Protein AF-A0A645FJ93-F1 (afdb_monomer_lite)

Sequence (124 aa):
MRRVLSREEIEKIILTMPEEELLSIEDESAREIKYQEIINSGDRRAVVKLIKTIYLCQKNRKEQKKKPYAIDERFLKEAEKLLYDEFALVLNVKPNQVLPLIIKQIEYSKRRKANVCSRRLYNT

pLDDT: mean 79.84, std 14.34, range [31.61, 91.94]

Secondary structure (DSSP, 8-state):
-PPPPPHHHHHHHHHHGGGSPP-----HHHHHHHHHHHHHHT-HHHHHHHHHHHHHHHHHHHHTTPPPPHHHHHHHHHHHHHHHHHHHHHHTS-HHHHHHHHHHHHHHHHHHHHHHHTTSSS--

Structure (mmCIF, N/CA/C/O backbone):
data_AF-A0A645FJ93-F1
#
_entry.id   AF-A0A645FJ93-F1
#
loop_
_atom_site.group_PDB
_atom_site.id
_atom_site.type_symbol
_atom_site.label_atom_id
_atom_site.label_alt_id
_atom_site.label_comp_id
_atom_site.label_asym_id
_atom_site.label_entity_id
_atom_site.label_seq_id
_atom_site.pdbx_PDB_ins_code
_atom_site.Cartn_x
_atom_site.Cartn_y
_atom_site.Cartn_z
_atom_site.occupancy
_atom_site.B_iso_or_equiv
_atom_site.auth_seq_id
_atom_site.auth_comp_id
_atom_site.auth_asym_id
_atom_site.auth_atom_id
_atom_site.pdbx_PDB_model_num
ATOM 1 N N . MET A 1 1 ? -17.394 14.765 -8.441 1.00 45.66 1 MET A N 1
ATOM 2 C CA . MET A 1 1 ? -17.414 14.401 -7.005 1.00 45.66 1 MET A CA 1
ATOM 3 C C . MET A 1 1 ? -17.265 12.889 -6.899 1.00 45.66 1 MET A C 1
ATOM 5 O O . MET A 1 1 ? -18.123 12.185 -7.415 1.00 45.66 1 MET A O 1
ATOM 9 N N . ARG A 1 2 ? -16.164 12.373 -6.334 1.00 59.81 2 ARG A N 1
ATOM 10 C CA . ARG A 1 2 ? -16.042 10.931 -6.049 1.00 59.81 2 ARG A CA 1
ATOM 11 C C . ARG A 1 2 ? -16.802 10.636 -4.755 1.00 59.81 2 ARG A C 1
ATOM 13 O O . ARG A 1 2 ? -16.657 11.377 -3.789 1.00 59.81 2 ARG A O 1
ATOM 20 N N . ARG A 1 3 ? -17.618 9.581 -4.746 1.00 74.56 3 ARG A N 1
ATOM 21 C CA . ARG A 1 3 ? -18.290 9.104 -3.532 1.00 74.56 3 ARG A CA 1
ATOM 22 C C . ARG A 1 3 ? -17.230 8.578 -2.558 1.00 74.56 3 ARG A C 1
ATOM 24 O O . ARG A 1 3 ? -16.297 7.892 -2.989 1.00 74.56 3 ARG A O 1
ATOM 31 N N . VAL A 1 4 ? -17.371 8.929 -1.282 1.00 76.12 4 VAL A N 1
ATOM 32 C CA . VAL A 1 4 ? -16.604 8.317 -0.190 1.00 76.12 4 VAL A CA 1
ATOM 33 C C . VAL A 1 4 ? -17.118 6.893 -0.012 1.00 76.12 4 VAL A C 1
ATOM 35 O O . VAL A 1 4 ? -18.336 6.696 0.043 1.00 76.12 4 VAL A O 1
ATOM 38 N N . LEU A 1 5 ? -16.216 5.912 0.017 1.00 82.19 5 LEU A N 1
ATOM 39 C CA . LEU A 1 5 ? -16.619 4.523 0.242 1.00 82.19 5 LEU A CA 1
ATOM 40 C C . LEU A 1 5 ? -17.225 4.349 1.636 1.00 82.19 5 LEU A C 1
ATOM 42 O O . LEU A 1 5 ? -16.783 4.967 2.606 1.00 82.19 5 LEU A O 1
ATOM 46 N N . SER A 1 6 ? -18.218 3.471 1.747 1.00 87.38 6 SER A N 1
ATOM 47 C CA . SER A 1 6 ? -18.698 3.034 3.051 1.00 87.38 6 SER A CA 1
ATOM 48 C C . SER A 1 6 ? -17.643 2.171 3.746 1.00 87.38 6 SER A C 1
ATOM 50 O O . SER A 1 6 ? -16.746 1.589 3.125 1.00 87.38 6 SER A O 1
ATOM 52 N N . ARG A 1 7 ? -17.776 2.048 5.066 1.00 87.81 7 ARG A N 1
ATOM 53 C CA . ARG A 1 7 ? -16.917 1.172 5.864 1.00 87.81 7 ARG A CA 1
ATOM 54 C C . ARG A 1 7 ? -16.931 -0.269 5.354 1.00 87.81 7 ARG A C 1
ATOM 56 O O . ARG A 1 7 ? -15.874 -0.872 5.207 1.00 87.81 7 ARG A O 1
ATOM 63 N N . GLU A 1 8 ? -18.111 -0.781 5.031 1.00 86.81 8 GLU A N 1
ATOM 64 C CA . GLU A 1 8 ? -18.308 -2.139 4.520 1.00 86.81 8 GLU A CA 1
ATOM 65 C C . GLU A 1 8 ? -17.620 -2.346 3.165 1.00 86.81 8 GLU A C 1
ATOM 67 O O . GLU A 1 8 ? -17.039 -3.401 2.918 1.00 86.81 8 GLU A O 1
ATOM 72 N N . GLU A 1 9 ? -17.641 -1.339 2.287 1.00 86.62 9 GLU A N 1
ATOM 73 C CA . GLU A 1 9 ? -16.960 -1.399 0.992 1.00 86.62 9 GLU A CA 1
ATOM 74 C C . GLU A 1 9 ? -15.439 -1.461 1.166 1.00 86.62 9 GLU A C 1
ATOM 76 O O . GLU A 1 9 ? -14.785 -2.290 0.532 1.00 86.62 9 GLU A O 1
ATOM 81 N N . ILE A 1 10 ? -14.877 -0.640 2.057 1.00 86.31 10 ILE A N 1
ATOM 82 C CA . ILE A 1 10 ? -13.440 -0.646 2.366 1.00 86.31 10 ILE A CA 1
ATOM 83 C C . ILE A 1 10 ? -13.025 -1.978 2.988 1.00 86.31 10 ILE A C 1
ATOM 85 O O . ILE A 1 10 ? -12.050 -2.592 2.548 1.00 86.31 10 ILE A O 1
ATOM 89 N N . GLU A 1 11 ? -13.779 -2.459 3.975 1.00 84.88 11 GLU A N 1
ATOM 90 C CA . GLU A 1 11 ? -13.533 -3.759 4.597 1.00 84.88 11 GLU A CA 1
ATOM 91 C C . GLU A 1 11 ? -13.603 -4.879 3.553 1.00 84.88 11 GLU A C 1
ATOM 93 O O . GLU A 1 11 ? -12.711 -5.725 3.501 1.00 84.88 11 GLU A O 1
ATOM 98 N N . LYS A 1 12 ? -14.584 -4.847 2.643 1.00 87.75 12 LYS A N 1
ATOM 99 C CA . LYS A 1 12 ? -14.695 -5.817 1.548 1.00 87.75 12 LYS A CA 1
ATOM 100 C C . LYS A 1 12 ? -13.486 -5.778 0.616 1.00 87.75 12 LYS A C 1
ATOM 102 O O . LYS A 1 12 ? -12.999 -6.842 0.250 1.00 87.75 12 LYS A O 1
ATOM 107 N N . ILE A 1 13 ? -12.972 -4.597 0.263 1.00 87.19 13 ILE A N 1
ATOM 108 C CA . ILE A 1 13 ? -11.750 -4.463 -0.550 1.00 87.19 13 ILE A CA 1
ATOM 109 C C . ILE A 1 13 ? -10.560 -5.110 0.163 1.00 87.19 13 ILE A C 1
ATOM 111 O O . ILE A 1 13 ? -9.842 -5.908 -0.439 1.00 87.19 13 ILE A O 1
ATOM 115 N N . ILE A 1 14 ? -10.373 -4.810 1.450 1.00 85.00 14 ILE A N 1
ATOM 116 C CA . ILE A 1 14 ? -9.288 -5.381 2.258 1.00 85.00 14 ILE A CA 1
ATOM 117 C C . ILE A 1 14 ? -9.429 -6.909 2.343 1.00 85.00 14 ILE A C 1
ATOM 119 O O . ILE A 1 14 ? -8.437 -7.627 2.218 1.00 85.00 14 ILE A O 1
ATOM 123 N N . LEU A 1 15 ? -10.654 -7.418 2.504 1.00 83.88 15 LEU A N 1
ATOM 124 C CA . LEU A 1 15 ? -10.947 -8.847 2.604 1.00 83.88 15 LEU A CA 1
ATOM 125 C C . LEU A 1 15 ? -10.731 -9.607 1.288 1.00 83.88 15 LEU A C 1
ATOM 127 O O . LEU A 1 15 ? -10.217 -10.722 1.341 1.00 83.88 15 LEU A O 1
ATOM 131 N N . THR A 1 16 ? -11.093 -9.035 0.132 1.00 83.88 16 THR A N 1
ATOM 132 C CA . THR A 1 16 ? -10.959 -9.702 -1.180 1.00 83.88 16 THR A CA 1
ATOM 133 C C . THR A 1 16 ? -9.566 -9.559 -1.786 1.00 83.88 16 THR A C 1
ATOM 135 O O . THR A 1 16 ? -9.124 -10.432 -2.530 1.00 83.88 16 THR A O 1
ATOM 138 N N . MET A 1 17 ? -8.828 -8.501 -1.438 1.00 82.25 17 MET A N 1
ATOM 139 C CA . MET A 1 17 ? -7.489 -8.225 -1.970 1.00 82.25 17 MET A CA 1
ATOM 140 C C . MET A 1 17 ? -6.523 -9.433 -1.932 1.00 82.25 17 MET A C 1
ATOM 142 O O . MET A 1 17 ? -5.783 -9.625 -2.901 1.00 82.25 17 MET A O 1
ATOM 146 N N . PRO A 1 18 ? -6.436 -10.257 -0.866 1.00 76.88 18 PRO A N 1
ATOM 147 C CA . PRO A 1 18 ? -5.513 -11.390 -0.823 1.00 76.88 18 PRO A CA 1
ATOM 148 C C . PRO A 1 18 ? -5.742 -12.422 -1.931 1.00 76.88 18 PRO A C 1
ATOM 150 O O . PRO A 1 18 ? -4.780 -13.080 -2.337 1.00 76.88 18 PRO A O 1
ATOM 153 N N . GLU A 1 19 ? -6.971 -12.539 -2.429 1.00 76.25 19 GLU A N 1
ATOM 154 C CA . GLU A 1 19 ? -7.354 -13.455 -3.506 1.00 76.25 19 GLU A CA 1
ATOM 155 C C . GLU A 1 19 ? -7.044 -12.892 -4.895 1.00 76.25 19 GLU A C 1
ATOM 157 O O . GLU A 1 19 ? -6.815 -13.669 -5.815 1.00 76.25 19 GLU A O 1
ATOM 162 N N . GLU A 1 20 ? -6.947 -11.568 -5.034 1.00 78.06 20 GLU A N 1
ATOM 163 C CA . GLU A 1 20 ? -6.610 -10.935 -6.308 1.00 78.06 20 GLU A CA 1
ATOM 164 C C . GLU A 1 20 ? -5.170 -11.236 -6.752 1.00 78.06 20 GLU A C 1
ATOM 166 O O . GLU A 1 20 ? -4.224 -11.235 -5.951 1.00 78.06 20 GLU A O 1
ATOM 171 N N . GLU A 1 21 ? -4.998 -11.463 -8.053 1.00 77.06 21 GLU A N 1
ATOM 172 C CA . GLU A 1 21 ? -3.698 -11.726 -8.676 1.00 77.06 21 GLU A CA 1
ATOM 173 C C . GLU A 1 21 ? -2.744 -10.532 -8.561 1.00 77.06 21 GLU A C 1
ATOM 175 O O . GLU A 1 21 ? -3.163 -9.388 -8.422 1.00 77.06 21 GLU A O 1
ATOM 180 N N . LEU A 1 22 ? -1.438 -10.779 -8.609 1.00 81.00 22 LEU A N 1
ATOM 181 C CA . LEU A 1 22 ? -0.435 -9.712 -8.545 1.00 81.00 22 LEU A CA 1
ATOM 182 C C . LEU A 1 22 ? -0.175 -9.121 -9.928 1.00 81.00 22 LEU A C 1
ATOM 184 O O . LEU A 1 22 ? -0.338 -9.797 -10.942 1.00 81.00 22 LEU A O 1
ATOM 188 N N . LEU A 1 23 ? 0.275 -7.866 -9.971 1.00 79.56 23 LEU A N 1
ATOM 189 C CA . LEU A 1 23 ? 0.767 -7.277 -11.215 1.00 79.56 23 LEU A CA 1
ATOM 190 C C . LEU A 1 23 ? 2.172 -7.843 -11.483 1.00 79.56 23 LEU A C 1
ATOM 192 O O . LEU A 1 23 ? 3.147 -7.398 -10.884 1.00 79.56 23 LEU A O 1
ATOM 196 N N . SER A 1 24 ? 2.278 -8.857 -12.343 1.00 73.62 24 SER A N 1
ATOM 197 C CA . SER A 1 24 ? 3.569 -9.418 -12.760 1.00 73.62 24 SER A CA 1
ATOM 198 C C . SER A 1 24 ? 4.065 -8.675 -14.000 1.00 73.62 24 SER A C 1
ATOM 200 O O . SER A 1 24 ? 3.625 -8.968 -15.108 1.00 73.62 24 SER A O 1
ATOM 202 N N . ILE A 1 25 ? 4.929 -7.672 -13.813 1.00 76.38 25 ILE A N 1
ATOM 203 C CA . ILE A 1 25 ? 5.518 -6.890 -14.912 1.00 76.38 25 ILE A CA 1
ATOM 204 C C . ILE A 1 25 ? 7.040 -6.927 -14.780 1.00 76.38 25 ILE A C 1
ATOM 206 O O . ILE A 1 25 ? 7.598 -6.409 -13.806 1.00 76.38 25 ILE A O 1
ATOM 210 N N . GLU A 1 26 ? 7.705 -7.548 -15.751 1.00 73.62 26 GLU A N 1
ATOM 211 C CA . GLU A 1 26 ? 9.162 -7.722 -15.754 1.00 73.62 26 GLU A CA 1
ATOM 212 C C . GLU A 1 26 ? 9.896 -6.430 -16.137 1.00 73.62 26 GLU A C 1
ATOM 214 O O . GLU A 1 26 ? 10.868 -6.065 -15.475 1.00 73.62 26 GLU A O 1
ATOM 219 N N . ASP A 1 27 ? 9.375 -5.709 -17.132 1.00 82.56 27 ASP A N 1
ATOM 220 C CA . ASP A 1 27 ? 9.936 -4.457 -17.644 1.00 82.56 27 ASP A CA 1
ATOM 221 C C . ASP A 1 27 ? 9.699 -3.280 -16.674 1.00 82.56 27 ASP A C 1
ATOM 223 O O . ASP A 1 27 ? 8.578 -3.020 -16.229 1.00 82.56 27 ASP A O 1
ATOM 227 N N . GLU A 1 28 ? 10.776 -2.567 -16.338 1.00 79.06 28 GLU A N 1
ATOM 228 C CA . GLU A 1 28 ? 10.771 -1.417 -15.431 1.00 79.06 28 GLU A C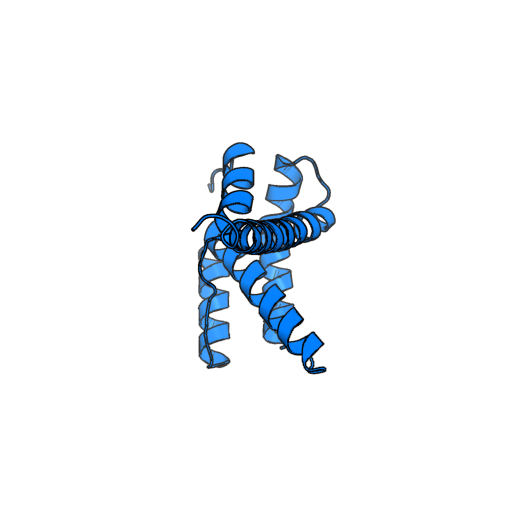A 1
ATOM 229 C C . GLU A 1 28 ? 10.016 -0.213 -16.013 1.00 79.06 28 GLU A C 1
ATOM 231 O O . GLU A 1 28 ? 9.246 0.425 -15.292 1.00 79.06 28 GLU A O 1
ATOM 236 N N . SER A 1 29 ? 10.145 0.049 -17.316 1.00 84.69 29 SER A N 1
ATOM 237 C CA . SER A 1 29 ? 9.432 1.140 -17.990 1.00 84.69 29 SER A CA 1
ATOM 238 C C . SER A 1 29 ? 7.935 0.848 -18.083 1.00 84.69 29 SER A C 1
ATOM 240 O O . SER A 1 29 ? 7.104 1.703 -17.774 1.00 84.69 29 SER A O 1
ATOM 242 N N . ALA A 1 30 ? 7.572 -0.391 -18.426 1.00 85.94 30 ALA A N 1
ATOM 243 C CA . ALA A 1 30 ? 6.172 -0.813 -18.448 1.00 85.94 30 ALA A CA 1
ATOM 244 C C . ALA A 1 30 ? 5.539 -0.774 -17.047 1.00 85.94 30 ALA A C 1
ATOM 246 O O . ALA A 1 30 ? 4.363 -0.432 -16.902 1.00 85.94 30 ALA A O 1
ATOM 247 N N . ARG A 1 31 ? 6.317 -1.096 -16.005 1.00 86.50 31 ARG A N 1
ATOM 248 C CA . ARG A 1 31 ? 5.877 -1.032 -14.608 1.00 86.50 31 ARG A CA 1
ATOM 249 C C . ARG A 1 31 ? 5.552 0.396 -14.186 1.00 86.50 31 ARG A C 1
ATOM 251 O O . ARG A 1 31 ? 4.494 0.607 -13.600 1.00 86.50 31 ARG A O 1
ATOM 258 N N . GLU A 1 32 ? 6.415 1.359 -14.507 1.00 88.44 32 GLU A N 1
ATOM 259 C CA . GLU A 1 32 ? 6.173 2.775 -14.207 1.00 88.44 32 GLU A CA 1
ATOM 260 C C . GLU A 1 32 ? 4.877 3.276 -14.857 1.00 88.44 32 GLU A C 1
ATOM 262 O O . GLU A 1 32 ? 4.030 3.848 -14.169 1.00 88.44 32 GLU A O 1
ATOM 267 N N . ILE A 1 33 ? 4.672 2.978 -16.144 1.00 90.44 33 ILE A N 1
ATOM 268 C CA . ILE A 1 33 ? 3.450 3.351 -16.873 1.00 90.44 33 ILE A CA 1
ATOM 269 C C . ILE A 1 33 ? 2.217 2.740 -16.199 1.00 90.44 33 ILE A C 1
ATOM 271 O O . ILE A 1 33 ? 1.265 3.450 -15.875 1.00 90.44 33 ILE A O 1
ATOM 275 N N . LYS A 1 34 ? 2.248 1.434 -15.909 1.00 89.00 34 LYS A N 1
ATOM 276 C CA . LYS A 1 34 ? 1.135 0.733 -15.254 1.00 89.00 34 LYS A CA 1
ATOM 277 C C . LYS A 1 34 ? 0.818 1.278 -13.868 1.00 89.00 34 LYS A C 1
ATOM 279 O O . LYS A 1 34 ? -0.352 1.377 -13.499 1.00 89.00 34 LYS A O 1
ATOM 284 N N . TYR A 1 35 ? 1.837 1.596 -13.078 1.00 90.69 35 TYR A N 1
ATOM 285 C CA . TYR A 1 35 ? 1.645 2.148 -11.741 1.00 90.69 35 TYR A CA 1
ATOM 286 C C . TYR A 1 35 ? 1.018 3.538 -11.827 1.00 90.69 35 TYR A C 1
ATOM 288 O O . TYR A 1 35 ? 0.045 3.814 -11.124 1.00 90.69 35 TYR A O 1
ATOM 296 N N . GLN A 1 36 ? 1.496 4.368 -12.754 1.00 91.94 36 GLN A N 1
ATOM 297 C CA . GLN A 1 36 ? 0.932 5.687 -13.003 1.00 91.94 36 GLN A CA 1
ATOM 298 C C . GLN A 1 36 ? -0.530 5.613 -13.465 1.00 91.94 36 GLN A C 1
ATOM 300 O O . GLN A 1 36 ? -1.363 6.367 -12.966 1.00 91.94 36 GLN A O 1
ATOM 305 N N . GLU A 1 37 ? -0.875 4.685 -14.363 1.00 91.94 37 GLU A N 1
ATOM 306 C CA . GLU A 1 37 ? -2.261 4.443 -14.790 1.00 91.94 37 GLU A CA 1
ATOM 307 C C . GLU A 1 37 ? -3.176 4.121 -13.605 1.00 91.94 37 GLU A C 1
ATOM 309 O O . GLU A 1 37 ? -4.274 4.668 -13.497 1.00 91.94 37 GLU A O 1
ATOM 314 N N . ILE A 1 38 ? -2.721 3.259 -12.691 1.00 91.00 38 ILE A N 1
ATOM 315 C CA . ILE A 1 38 ? -3.490 2.865 -11.507 1.00 91.00 38 ILE A CA 1
ATOM 316 C C . ILE A 1 38 ? -3.718 4.065 -10.587 1.00 91.00 38 ILE A C 1
ATOM 318 O O . ILE A 1 38 ? -4.857 4.308 -10.181 1.00 91.00 38 ILE A O 1
ATOM 322 N N . ILE A 1 39 ? -2.675 4.846 -10.302 1.00 90.00 39 ILE A N 1
ATOM 323 C CA . ILE A 1 39 ? -2.791 6.056 -9.478 1.00 90.00 39 ILE A CA 1
ATOM 324 C C . ILE A 1 39 ? -3.743 7.068 -10.131 1.00 90.00 39 ILE A C 1
ATOM 326 O O . ILE A 1 39 ? -4.656 7.571 -9.474 1.00 90.00 39 ILE A O 1
ATOM 330 N N . ASN A 1 40 ? -3.604 7.300 -11.439 1.00 89.12 40 ASN A N 1
ATOM 331 C CA . ASN A 1 40 ? -4.438 8.239 -12.192 1.00 89.12 40 ASN A CA 1
ATOM 332 C C . ASN A 1 40 ? -5.906 7.791 -12.264 1.00 89.12 40 ASN A C 1
ATOM 334 O O . ASN A 1 40 ? -6.814 8.620 -12.161 1.00 89.12 40 ASN A O 1
ATOM 338 N N . SER A 1 41 ? -6.158 6.482 -12.385 1.00 87.50 41 SER A N 1
ATOM 339 C CA . SER A 1 41 ? -7.516 5.927 -12.362 1.00 87.50 41 SER A CA 1
ATOM 340 C C . SER A 1 41 ? -8.235 6.254 -11.049 1.00 87.50 41 SER A C 1
ATOM 342 O O . SER A 1 41 ? -9.446 6.488 -11.033 1.00 87.50 41 SER A O 1
ATOM 344 N N . GLY A 1 42 ? -7.481 6.319 -9.943 1.00 82.19 42 GLY A N 1
ATOM 345 C CA . GLY A 1 42 ? -7.999 6.474 -8.589 1.00 82.19 42 GLY A CA 1
ATOM 346 C C . GLY A 1 42 ? -8.950 5.358 -8.163 1.00 82.19 42 GLY A C 1
ATOM 347 O O . GLY A 1 42 ? -9.746 5.557 -7.241 1.00 82.19 42 GLY A O 1
ATOM 348 N N . ASP A 1 43 ? -8.905 4.207 -8.838 1.00 86.56 43 ASP A N 1
ATOM 349 C CA . ASP A 1 43 ? -9.628 3.023 -8.407 1.00 86.56 43 ASP A CA 1
ATOM 350 C C . ASP A 1 43 ? -8.948 2.451 -7.164 1.00 86.56 43 ASP A C 1
ATOM 352 O O . ASP A 1 43 ? -7.818 1.964 -7.189 1.00 86.56 43 ASP A O 1
ATOM 356 N N . ARG A 1 44 ? -9.673 2.494 -6.052 1.00 86.31 44 ARG A N 1
ATOM 357 C CA . ARG A 1 44 ? -9.174 2.085 -4.744 1.00 86.31 44 ARG A CA 1
ATOM 358 C C . ARG A 1 44 ? -8.808 0.611 -4.714 1.00 86.31 44 ARG A C 1
ATOM 360 O O . ARG A 1 44 ? -7.826 0.255 -4.072 1.00 86.31 44 ARG A O 1
ATOM 367 N N . ARG A 1 45 ? -9.541 -0.241 -5.440 1.00 86.62 45 ARG A N 1
ATOM 368 C CA . ARG A 1 45 ? -9.192 -1.662 -5.571 1.00 86.62 45 ARG A CA 1
ATOM 369 C C . ARG A 1 45 ? -7.864 -1.829 -6.292 1.00 86.62 45 ARG A C 1
ATOM 371 O O . ARG A 1 45 ? -6.981 -2.521 -5.790 1.00 86.62 45 ARG A O 1
ATOM 378 N N . ALA A 1 46 ? -7.693 -1.137 -7.416 1.00 88.31 46 ALA A N 1
ATOM 379 C CA . ALA A 1 46 ? -6.455 -1.174 -8.183 1.00 88.31 46 ALA A CA 1
ATOM 380 C C . ALA A 1 46 ? -5.260 -0.635 -7.377 1.00 88.31 46 ALA A C 1
ATOM 382 O O . ALA A 1 46 ? -4.183 -1.229 -7.404 1.00 88.31 46 ALA A O 1
ATOM 383 N N . VAL A 1 47 ? -5.449 0.437 -6.602 1.00 89.19 47 VAL A N 1
ATOM 384 C CA . VAL A 1 47 ? -4.392 1.010 -5.753 1.00 89.19 47 VAL A CA 1
ATOM 385 C C . VAL A 1 47 ? -4.040 0.069 -4.593 1.00 89.19 47 VAL A C 1
ATOM 387 O O . VAL A 1 47 ? -2.863 -0.163 -4.326 1.00 89.19 47 VAL A O 1
ATOM 390 N N . VAL A 1 48 ? -5.023 -0.565 -3.948 1.00 87.94 48 VAL A N 1
ATOM 391 C CA . VAL A 1 48 ? -4.769 -1.591 -2.920 1.00 87.94 48 VAL A CA 1
ATOM 392 C C . VAL A 1 48 ? -4.007 -2.791 -3.512 1.00 87.94 48 VAL A C 1
ATOM 394 O O . VAL A 1 48 ? -3.049 -3.288 -2.911 1.00 87.94 48 VAL A O 1
ATOM 397 N N . LYS A 1 49 ? -4.360 -3.219 -4.730 1.00 87.94 49 LYS A N 1
ATOM 398 C CA . LYS A 1 49 ? -3.652 -4.268 -5.484 1.00 87.94 49 LYS A CA 1
ATOM 399 C C . LYS A 1 49 ? -2.205 -3.877 -5.815 1.00 87.94 49 LYS A C 1
ATOM 401 O O . LYS A 1 49 ? -1.298 -4.712 -5.722 1.00 87.94 49 LYS A O 1
ATOM 406 N N . LEU A 1 50 ? -1.974 -2.610 -6.158 1.00 89.56 50 LEU A N 1
ATOM 407 C CA . LEU A 1 50 ? -0.642 -2.052 -6.383 1.00 89.56 50 LEU A CA 1
ATOM 408 C C . LEU A 1 50 ? 0.207 -2.108 -5.104 1.00 89.56 50 LEU A C 1
ATOM 410 O O . LEU A 1 50 ? 1.307 -2.660 -5.137 1.00 89.56 50 LEU A O 1
ATOM 414 N N . ILE A 1 51 ? -0.328 -1.648 -3.966 1.00 88.62 51 ILE A N 1
ATOM 415 C CA . ILE A 1 51 ? 0.349 -1.709 -2.657 1.00 88.62 51 ILE A CA 1
ATOM 416 C C . ILE A 1 51 ? 0.741 -3.151 -2.313 1.00 88.62 51 ILE A C 1
ATOM 418 O O . ILE A 1 51 ? 1.886 -3.409 -1.938 1.00 88.62 51 ILE A O 1
ATOM 422 N N . LYS A 1 52 ? -0.178 -4.112 -2.488 1.00 87.25 52 LYS A N 1
ATOM 423 C CA . LYS A 1 52 ? 0.096 -5.544 -2.271 1.00 87.25 52 LYS A CA 1
ATOM 424 C C . LYS A 1 52 ? 1.257 -6.036 -3.137 1.00 87.25 52 LYS A C 1
ATOM 426 O O . LYS A 1 52 ? 2.140 -6.732 -2.636 1.00 87.25 52 LYS A O 1
ATOM 431 N N . THR A 1 53 ? 1.243 -5.695 -4.424 1.00 88.25 53 THR A N 1
ATOM 432 C CA . THR A 1 53 ? 2.279 -6.111 -5.379 1.00 88.25 53 THR A CA 1
ATOM 433 C C . THR A 1 53 ? 3.639 -5.557 -4.969 1.00 88.25 53 THR A C 1
ATOM 435 O O . THR A 1 53 ? 4.584 -6.328 -4.804 1.00 88.25 53 THR A O 1
ATOM 438 N N . ILE A 1 54 ? 3.718 -4.248 -4.714 1.00 88.81 54 ILE A N 1
ATOM 439 C CA . ILE A 1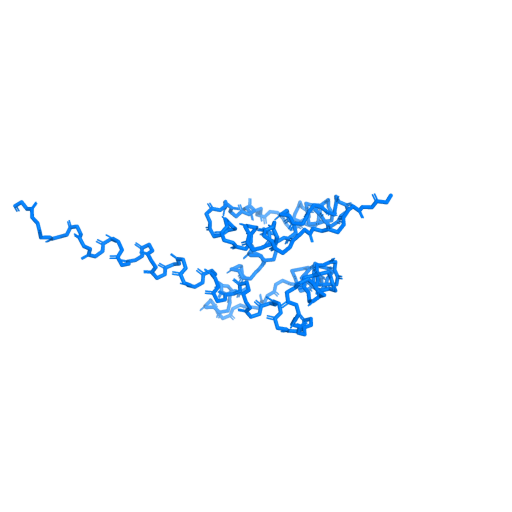 54 ? 4.945 -3.581 -4.271 1.00 88.81 54 ILE A CA 1
ATOM 440 C C . ILE A 1 54 ? 5.465 -4.215 -2.975 1.00 88.81 54 ILE A C 1
ATOM 442 O O . ILE A 1 54 ? 6.635 -4.585 -2.896 1.00 88.81 54 ILE A O 1
ATOM 446 N N . TYR A 1 55 ? 4.599 -4.415 -1.979 1.00 87.50 55 TYR A N 1
ATOM 447 C CA . TYR A 1 55 ? 4.983 -5.005 -0.697 1.00 87.50 55 TYR A CA 1
ATOM 448 C C . TYR A 1 55 ? 5.593 -6.406 -0.853 1.00 87.50 55 TYR A C 1
ATOM 450 O O . TYR A 1 55 ? 6.635 -6.705 -0.264 1.00 87.50 55 TYR A O 1
ATOM 458 N N . LEU A 1 56 ? 4.981 -7.271 -1.667 1.00 85.00 56 LEU A N 1
ATOM 459 C CA . LEU A 1 56 ? 5.497 -8.620 -1.906 1.00 85.00 56 LEU A CA 1
ATOM 460 C C . LEU A 1 56 ? 6.807 -8.605 -2.699 1.0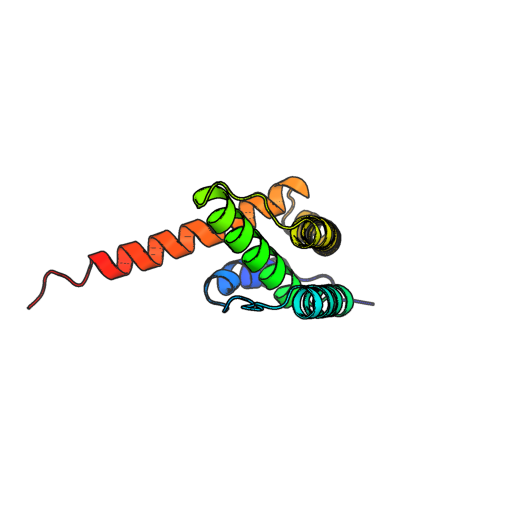0 85.00 56 LEU A C 1
ATOM 462 O O . LEU A 1 56 ? 7.725 -9.348 -2.355 1.00 85.00 56 LEU A O 1
ATOM 466 N N . CYS A 1 57 ? 6.937 -7.730 -3.698 1.00 86.00 57 CYS A N 1
ATOM 467 C CA . CYS A 1 57 ? 8.189 -7.531 -4.428 1.00 86.00 57 CYS A CA 1
ATOM 468 C C . CYS A 1 57 ? 9.320 -7.079 -3.495 1.00 86.00 57 CYS A C 1
ATOM 470 O O . CYS A 1 57 ? 10.407 -7.664 -3.514 1.00 86.00 57 CYS A O 1
ATOM 472 N N . GLN A 1 58 ? 9.064 -6.095 -2.629 1.00 87.25 58 GLN A N 1
ATOM 473 C CA . GLN A 1 58 ? 10.032 -5.632 -1.635 1.00 87.25 58 GLN A CA 1
ATOM 474 C C . GLN A 1 58 ? 10.398 -6.737 -0.639 1.00 87.25 58 GLN A C 1
ATOM 476 O O . GLN A 1 58 ? 11.579 -6.920 -0.339 1.00 87.25 58 GLN A O 1
ATOM 481 N N . LYS A 1 59 ? 9.416 -7.516 -0.165 1.00 86.12 59 LYS A N 1
ATOM 482 C CA . LYS A 1 59 ? 9.646 -8.655 0.737 1.00 86.12 59 LYS A CA 1
ATOM 483 C C . LYS A 1 59 ? 10.533 -9.719 0.086 1.00 86.12 59 LYS A C 1
ATOM 485 O O . LYS A 1 59 ? 11.560 -10.069 0.661 1.00 86.12 59 LYS A O 1
ATOM 490 N N . ASN A 1 60 ? 10.213 -10.140 -1.138 1.00 86.25 60 ASN A N 1
ATOM 491 C CA . ASN A 1 60 ? 11.004 -11.112 -1.901 1.00 86.25 60 ASN A CA 1
ATOM 492 C C . ASN A 1 60 ? 12.435 -10.610 -2.158 1.00 86.25 60 ASN A C 1
ATOM 494 O O . ASN A 1 60 ? 13.400 -11.367 -2.057 1.00 86.25 60 ASN A O 1
ATOM 498 N N . ARG A 1 61 ? 12.604 -9.318 -2.462 1.00 85.81 61 ARG A N 1
ATOM 499 C CA . ARG A 1 61 ? 13.928 -8.705 -2.649 1.00 85.81 61 ARG A CA 1
ATOM 500 C C . ARG A 1 61 ? 14.734 -8.656 -1.361 1.00 85.81 61 ARG A C 1
ATOM 502 O O . ARG A 1 61 ? 15.919 -8.982 -1.381 1.00 85.81 61 ARG A O 1
ATOM 509 N N . LYS A 1 62 ? 14.090 -8.301 -0.250 1.00 87.00 62 LYS A N 1
ATOM 510 C CA . LYS A 1 62 ? 14.711 -8.281 1.074 1.00 87.00 62 LYS A CA 1
ATOM 511 C C . LYS A 1 62 ? 15.172 -9.678 1.492 1.00 87.00 62 LYS A C 1
ATOM 513 O O . LYS A 1 62 ? 16.284 -9.809 1.996 1.00 87.00 62 LYS A O 1
ATOM 518 N N . GLU A 1 63 ? 14.374 -10.711 1.221 1.00 88.25 63 GLU A N 1
ATOM 519 C CA . GLU A 1 63 ? 14.761 -12.117 1.419 1.00 88.25 63 GLU A CA 1
ATOM 520 C C . GLU A 1 63 ? 15.992 -12.494 0.572 1.00 88.25 63 GLU A C 1
ATOM 522 O O . GLU A 1 63 ? 16.892 -13.177 1.054 1.00 88.25 63 GLU A O 1
ATOM 527 N N . GLN A 1 64 ? 16.105 -11.954 -0.645 1.00 88.62 64 GLN A N 1
ATOM 528 C CA . GLN A 1 64 ? 17.287 -12.096 -1.509 1.00 88.62 64 GLN A CA 1
ATOM 529 C C . GLN A 1 64 ? 18.456 -11.152 -1.156 1.00 88.62 64 GLN A C 1
ATOM 531 O O . GLN A 1 64 ? 19.422 -11.082 -1.915 1.00 88.62 64 GLN A O 1
ATOM 536 N N . LYS A 1 65 ? 18.386 -10.393 -0.050 1.00 89.94 65 LYS A N 1
ATOM 537 C CA . LYS A 1 65 ? 19.363 -9.348 0.334 1.00 89.94 65 LYS A CA 1
ATOM 538 C C . LYS A 1 65 ? 19.595 -8.276 -0.748 1.00 89.94 65 LYS A C 1
ATOM 540 O O . LYS A 1 65 ? 20.640 -7.630 -0.781 1.00 89.94 65 LYS A O 1
ATOM 545 N N . LYS A 1 66 ? 18.616 -8.066 -1.632 1.00 85.56 66 LYS A N 1
ATOM 546 C CA . LYS A 1 66 ? 18.622 -7.028 -2.670 1.00 85.56 66 LYS A CA 1
ATOM 547 C C . LYS A 1 66 ? 17.874 -5.789 -2.185 1.00 85.56 66 LYS A C 1
ATOM 549 O O . LYS A 1 66 ? 16.929 -5.883 -1.402 1.00 85.56 66 LYS A O 1
ATOM 554 N N . LYS A 1 67 ? 18.276 -4.618 -2.685 1.00 82.81 67 LYS A N 1
ATOM 555 C CA . LYS A 1 67 ? 17.573 -3.358 -2.411 1.00 82.81 67 LYS A CA 1
ATOM 556 C C . LYS A 1 67 ? 16.207 -3.321 -3.126 1.00 82.81 67 LYS A C 1
ATOM 558 O O . LYS A 1 67 ? 16.084 -3.885 -4.223 1.00 82.81 67 LYS A O 1
ATOM 563 N N . PRO A 1 68 ? 15.182 -2.683 -2.533 1.00 79.62 68 PRO A N 1
ATOM 564 C CA . PRO A 1 68 ? 13.927 -2.400 -3.229 1.00 79.62 68 PRO A CA 1
ATOM 565 C C . PRO A 1 68 ? 14.177 -1.487 -4.439 1.00 79.62 68 PRO A C 1
ATOM 567 O O . PRO A 1 68 ? 15.208 -0.818 -4.516 1.00 79.62 68 PRO A O 1
ATOM 570 N N . TYR A 1 69 ? 13.265 -1.494 -5.412 1.00 82.75 69 TYR A N 1
ATOM 571 C CA . TYR A 1 69 ? 13.337 -0.548 -6.526 1.00 82.75 69 TYR A CA 1
ATOM 572 C C . TYR A 1 69 ? 12.949 0.858 -6.046 1.00 82.75 69 TYR A C 1
ATOM 574 O O . TYR A 1 69 ? 12.002 1.009 -5.277 1.00 82.75 69 TYR A O 1
ATOM 582 N N . ALA A 1 70 ? 13.634 1.895 -6.535 1.00 85.75 70 ALA A N 1
ATOM 583 C CA . ALA A 1 70 ? 13.312 3.283 -6.186 1.00 85.75 70 ALA A CA 1
ATOM 584 C C . ALA A 1 70 ? 11.914 3.701 -6.687 1.00 85.75 70 ALA A C 1
ATOM 586 O O . ALA A 1 70 ? 11.190 4.413 -5.993 1.00 85.75 70 ALA A O 1
ATOM 587 N N . ILE A 1 71 ? 11.512 3.201 -7.863 1.00 85.12 71 ILE A N 1
ATOM 588 C CA . ILE A 1 71 ? 10.159 3.357 -8.420 1.00 85.12 71 ILE A CA 1
ATOM 589 C C . ILE A 1 71 ? 9.107 2.811 -7.450 1.00 85.12 71 ILE A C 1
ATOM 591 O O . ILE A 1 71 ? 8.162 3.519 -7.114 1.00 85.12 71 ILE A O 1
ATOM 595 N N . ASP A 1 72 ? 9.307 1.599 -6.926 1.00 85.56 72 ASP A N 1
ATOM 596 C CA . ASP A 1 72 ? 8.364 0.967 -5.999 1.00 85.56 72 ASP A CA 1
ATOM 597 C C . ASP A 1 72 ? 8.157 1.819 -4.736 1.00 85.56 72 ASP A C 1
ATOM 599 O O . ASP A 1 72 ? 7.029 1.969 -4.276 1.00 85.56 72 ASP A O 1
ATOM 603 N N . GLU A 1 73 ? 9.221 2.408 -4.179 1.00 87.81 73 GLU A N 1
ATOM 604 C CA . GLU A 1 73 ? 9.111 3.298 -3.014 1.00 87.81 73 GLU A CA 1
ATOM 605 C C . GLU A 1 73 ? 8.354 4.593 -3.326 1.00 87.81 73 GLU A C 1
ATOM 607 O O . GLU A 1 73 ? 7.557 5.054 -2.503 1.00 87.81 73 GLU A O 1
ATOM 612 N N . ARG A 1 74 ? 8.587 5.182 -4.507 1.00 90.25 74 ARG A N 1
ATOM 613 C CA . ARG A 1 74 ? 7.909 6.411 -4.941 1.00 90.25 74 ARG A CA 1
ATOM 614 C C . ARG A 1 74 ? 6.405 6.177 -5.094 1.00 90.25 74 ARG A C 1
ATOM 616 O O . ARG A 1 74 ? 5.612 6.889 -4.483 1.00 90.25 74 ARG A O 1
ATOM 623 N N . PHE A 1 75 ? 6.025 5.133 -5.830 1.00 89.88 75 PHE A N 1
ATOM 624 C CA . PHE A 1 75 ? 4.620 4.796 -6.065 1.00 89.88 75 PHE A CA 1
ATOM 625 C C . PHE A 1 75 ? 3.911 4.274 -4.821 1.00 89.88 75 PHE A C 1
ATOM 627 O O . PHE A 1 75 ? 2.714 4.514 -4.671 1.00 89.88 75 PHE A O 1
ATOM 634 N N . LEU A 1 76 ? 4.629 3.613 -3.905 1.00 88.75 76 LEU A N 1
ATOM 635 C CA . LEU A 1 76 ? 4.056 3.242 -2.617 1.00 88.75 76 LEU A CA 1
ATOM 636 C C . LEU A 1 76 ? 3.568 4.497 -1.895 1.00 88.75 76 LEU A C 1
ATOM 638 O O . LEU A 1 76 ? 2.383 4.569 -1.602 1.00 88.75 76 LEU A O 1
ATOM 642 N N . LYS A 1 77 ? 4.425 5.513 -1.710 1.00 88.69 77 LYS A N 1
ATOM 643 C CA . LYS A 1 77 ? 4.066 6.776 -1.033 1.00 88.69 77 LYS A CA 1
ATOM 644 C C . LYS A 1 77 ? 2.888 7.502 -1.688 1.00 88.69 77 LYS A C 1
ATOM 646 O O . LYS A 1 77 ? 2.049 8.066 -0.987 1.00 88.69 77 LYS A O 1
ATOM 651 N N . GLU A 1 78 ? 2.811 7.497 -3.016 1.00 89.62 78 GLU A N 1
ATOM 652 C CA . GLU A 1 78 ? 1.671 8.074 -3.738 1.00 89.62 78 GLU A CA 1
ATOM 653 C C . GLU A 1 78 ? 0.375 7.298 -3.480 1.00 89.62 78 GLU A C 1
ATOM 655 O O . GLU A 1 78 ? -0.659 7.902 -3.190 1.00 89.62 78 GLU A O 1
ATOM 660 N N . ALA A 1 79 ? 0.438 5.965 -3.511 1.00 88.88 79 ALA A N 1
ATOM 661 C CA . ALA A 1 79 ? -0.687 5.099 -3.177 1.00 88.88 79 ALA A CA 1
ATOM 662 C C . ALA A 1 79 ? -1.140 5.281 -1.717 1.00 88.88 79 ALA A C 1
ATOM 664 O O . ALA A 1 79 ? -2.344 5.324 -1.455 1.00 88.88 79 ALA A O 1
ATOM 665 N N . GLU A 1 80 ? -0.193 5.440 -0.783 1.00 86.50 80 GLU A N 1
ATOM 666 C CA . GLU A 1 80 ? -0.476 5.741 0.625 1.00 86.50 80 GLU A CA 1
ATOM 667 C C . GLU A 1 80 ? -1.284 7.030 0.743 1.00 86.50 80 GLU A C 1
ATOM 669 O O . GLU A 1 80 ? -2.356 7.043 1.339 1.00 86.50 80 GLU A O 1
ATOM 674 N N . LYS A 1 81 ? -0.815 8.107 0.110 1.00 86.00 81 LYS A N 1
ATOM 675 C CA . LYS A 1 81 ? -1.485 9.408 0.158 1.00 86.00 81 LYS A CA 1
ATOM 676 C C . LYS A 1 81 ? -2.885 9.372 -0.463 1.00 86.00 81 LYS A C 1
ATOM 678 O O . LYS A 1 81 ? -3.777 10.068 0.006 1.00 86.00 81 LYS A O 1
ATOM 683 N N . LEU A 1 82 ? -3.086 8.567 -1.506 1.00 85.88 82 LEU A N 1
ATOM 684 C CA . LEU A 1 82 ? -4.371 8.465 -2.198 1.00 85.88 82 LEU A CA 1
ATOM 685 C C . LEU A 1 82 ? -5.434 7.747 -1.354 1.00 85.88 82 LEU A C 1
ATOM 687 O O . LEU A 1 82 ? -6.595 8.150 -1.370 1.00 85.88 82 LEU A O 1
ATOM 691 N N . LEU A 1 83 ? -5.052 6.692 -0.628 1.00 83.81 83 LEU A N 1
ATOM 692 C CA . LEU A 1 83 ? -5.994 5.850 0.117 1.00 83.81 83 LEU A CA 1
ATOM 693 C C . LEU A 1 83 ? -6.088 6.176 1.603 1.00 83.81 83 LEU A C 1
ATOM 695 O O . LEU A 1 83 ? -7.151 5.989 2.196 1.00 83.81 83 LEU A O 1
ATOM 699 N N . TYR A 1 84 ? -4.988 6.585 2.236 1.00 82.75 84 TYR A N 1
ATOM 700 C CA . TYR A 1 84 ? -4.902 6.541 3.694 1.00 82.75 84 TYR A CA 1
ATOM 701 C C . TYR A 1 84 ? -5.780 7.583 4.353 1.00 82.75 84 TYR A C 1
ATOM 703 O O . TYR A 1 84 ? -6.351 7.264 5.386 1.00 82.75 84 TYR A O 1
ATOM 711 N N . ASP A 1 85 ? -5.954 8.763 3.760 1.00 81.12 85 ASP A N 1
ATOM 712 C CA . ASP A 1 85 ? -6.825 9.791 4.335 1.00 81.12 85 ASP A CA 1
ATOM 713 C C . ASP A 1 85 ? -8.285 9.319 4.376 1.00 81.12 85 ASP A C 1
ATOM 715 O O . ASP A 1 85 ? -8.969 9.467 5.388 1.00 81.12 85 ASP A O 1
ATOM 719 N N . GLU A 1 86 ? -8.751 8.661 3.312 1.00 84.00 86 GLU A N 1
ATOM 720 C CA . GLU A 1 86 ? -10.110 8.124 3.247 1.00 84.00 86 GLU A CA 1
ATOM 721 C C . GLU A 1 86 ? -10.286 6.888 4.135 1.00 84.00 86 GLU A C 1
ATOM 723 O O . GLU A 1 86 ? -11.260 6.785 4.879 1.00 84.00 86 GLU A O 1
ATOM 728 N N . PHE A 1 87 ? -9.338 5.950 4.098 1.00 86.19 87 PHE A N 1
ATOM 729 C CA . PHE A 1 87 ? -9.421 4.718 4.883 1.00 86.19 87 PHE A CA 1
ATOM 730 C C . PHE A 1 87 ? -9.291 5.012 6.377 1.00 86.19 87 PHE A C 1
ATOM 732 O O . PHE A 1 87 ? -10.019 4.426 7.174 1.00 86.19 87 PHE A O 1
ATOM 739 N N . ALA A 1 88 ? -8.409 5.938 6.760 1.00 87.31 88 ALA A N 1
ATOM 740 C CA . ALA A 1 88 ? -8.272 6.417 8.131 1.00 87.31 88 ALA A CA 1
ATOM 741 C C . ALA A 1 88 ? -9.575 7.030 8.637 1.00 87.31 88 ALA A C 1
ATOM 743 O O . ALA A 1 88 ? -10.036 6.674 9.722 1.00 87.31 88 ALA A O 1
ATOM 744 N N . LEU A 1 89 ? -10.187 7.900 7.827 1.00 86.50 89 LEU A N 1
ATOM 745 C CA . LEU A 1 89 ? -11.441 8.560 8.167 1.00 86.50 89 LEU A CA 1
ATOM 746 C C . LEU A 1 89 ? -12.570 7.545 8.381 1.00 86.50 89 LEU A C 1
ATOM 748 O O . LEU A 1 89 ? -13.265 7.598 9.392 1.00 86.50 89 LEU A O 1
ATOM 752 N N . VAL A 1 90 ? -12.742 6.603 7.453 1.00 87.69 90 VAL A N 1
ATOM 753 C CA . VAL A 1 90 ? -13.873 5.665 7.480 1.00 87.69 90 VAL A CA 1
ATOM 754 C C . VAL A 1 90 ? -13.684 4.544 8.508 1.00 87.69 90 VAL A C 1
ATOM 756 O O . VAL A 1 90 ? -14.646 4.133 9.156 1.00 87.69 90 VAL A O 1
ATOM 759 N N . LEU A 1 91 ? -12.458 4.043 8.683 1.00 85.00 91 LEU A N 1
ATOM 760 C CA . LEU A 1 91 ? -12.145 3.001 9.671 1.00 85.00 91 LEU A CA 1
ATOM 761 C C . LEU A 1 91 ? -11.885 3.570 11.073 1.00 85.00 91 LEU A C 1
ATOM 763 O O . LEU A 1 91 ? -11.693 2.796 12.010 1.00 85.00 91 LEU A O 1
ATOM 767 N N . ASN A 1 92 ? -11.884 4.898 11.224 1.00 87.19 92 ASN A N 1
ATOM 768 C CA . ASN A 1 92 ? -11.560 5.606 12.460 1.00 87.19 92 ASN A CA 1
ATOM 769 C C . ASN A 1 92 ? -10.193 5.187 13.042 1.00 87.19 92 ASN A C 1
ATOM 771 O O . ASN A 1 92 ? -10.044 4.914 14.235 1.00 87.19 92 ASN A O 1
ATOM 775 N N . VAL A 1 93 ? -9.187 5.101 12.169 1.00 87.50 93 VAL A N 1
ATOM 776 C CA . VAL A 1 93 ? -7.794 4.774 12.513 1.00 87.50 93 VAL A CA 1
ATOM 777 C C . VAL A 1 93 ? -6.868 5.895 12.062 1.00 87.50 93 VAL A C 1
ATOM 779 O O . VAL A 1 93 ? -7.250 6.767 11.293 1.00 87.50 93 VAL A O 1
ATOM 782 N N . LYS A 1 94 ? -5.614 5.885 12.516 1.00 85.81 94 LYS A N 1
ATOM 783 C CA . LYS A 1 94 ? -4.615 6.833 12.006 1.00 85.81 94 LYS A CA 1
ATOM 784 C C . LYS A 1 94 ? -4.152 6.417 10.595 1.00 85.81 94 LYS A C 1
ATOM 786 O O . LYS A 1 94 ? -4.038 5.216 10.351 1.00 85.81 94 LYS A O 1
ATOM 791 N N . PRO A 1 95 ? -3.792 7.354 9.696 1.00 81.12 95 PRO A N 1
ATOM 792 C CA . PRO A 1 95 ? -3.297 7.039 8.346 1.00 81.12 95 PRO A CA 1
ATOM 793 C C . PRO A 1 95 ? -2.149 6.021 8.333 1.00 81.12 95 PRO A C 1
ATOM 795 O O . PRO A 1 95 ? -2.150 5.064 7.567 1.00 81.12 95 PRO A O 1
ATOM 798 N N . ASN A 1 96 ? -1.214 6.148 9.275 1.00 81.69 96 ASN A N 1
ATOM 799 C CA . ASN A 1 96 ? -0.082 5.232 9.430 1.00 81.69 96 ASN A CA 1
ATOM 800 C C . ASN A 1 96 ? -0.457 3.814 9.914 1.00 81.69 96 ASN A C 1
ATOM 802 O O . ASN A 1 96 ? 0.383 2.918 9.878 1.00 81.69 96 ASN A O 1
ATOM 806 N N . GLN A 1 97 ? -1.688 3.595 10.382 1.00 82.50 97 GLN A N 1
ATOM 807 C CA . GLN A 1 97 ? -2.195 2.281 10.794 1.00 82.50 97 GLN A CA 1
ATOM 808 C C . GLN A 1 97 ? -2.843 1.515 9.631 1.00 82.50 97 GLN A C 1
ATOM 810 O O . GLN A 1 97 ? -3.010 0.301 9.732 1.00 82.50 97 GLN A O 1
ATOM 815 N N . VAL A 1 98 ? -3.156 2.179 8.513 1.00 83.31 98 VAL A N 1
ATOM 816 C CA . VAL A 1 98 ? -3.804 1.549 7.352 1.00 83.31 98 VAL A CA 1
ATOM 817 C C . VAL A 1 98 ? -2.887 0.505 6.704 1.00 83.31 98 VAL A C 1
ATOM 819 O O . VAL A 1 98 ? -3.317 -0.626 6.473 1.00 83.31 98 VAL A O 1
ATOM 822 N N . LEU A 1 99 ? -1.603 0.824 6.495 1.00 81.81 99 LEU A N 1
ATOM 823 C CA . LEU A 1 99 ? -0.627 -0.125 5.939 1.00 81.81 99 LEU A CA 1
ATOM 824 C C . LEU A 1 99 ? -0.488 -1.402 6.795 1.00 81.81 99 LEU A C 1
ATOM 826 O O . LEU A 1 99 ? -0.637 -2.497 6.244 1.00 81.81 99 LEU A O 1
ATOM 830 N N . PRO A 1 100 ? -0.260 -1.323 8.126 1.00 85.50 100 PRO A N 1
ATOM 831 C CA . PRO A 1 100 ? -0.266 -2.502 8.989 1.00 85.50 100 PRO A CA 1
ATOM 832 C C . PRO A 1 100 ? -1.521 -3.370 8.870 1.00 85.50 100 PRO A C 1
ATOM 834 O O . PRO A 1 100 ? -1.405 -4.595 8.895 1.00 85.50 100 PRO A O 1
ATOM 837 N N . LEU A 1 101 ? -2.710 -2.772 8.731 1.00 84.00 101 LEU A N 1
ATOM 838 C CA . LEU A 1 101 ? -3.959 -3.527 8.578 1.00 84.00 101 LEU A CA 1
ATOM 839 C C . LEU A 1 101 ? -3.970 -4.332 7.275 1.00 84.00 101 LEU A C 1
ATOM 841 O O . LEU A 1 101 ? -4.272 -5.528 7.293 1.00 84.00 101 LEU A O 1
ATOM 845 N N . ILE A 1 102 ? -3.573 -3.702 6.168 1.00 83.50 102 ILE A N 1
ATOM 846 C CA . ILE A 1 102 ? -3.463 -4.354 4.858 1.00 83.50 102 ILE A CA 1
ATOM 847 C C . ILE A 1 102 ? -2.448 -5.504 4.920 1.00 83.50 102 ILE A C 1
ATOM 849 O O . ILE A 1 102 ? -2.751 -6.625 4.507 1.00 83.50 102 ILE A O 1
ATOM 853 N N . ILE A 1 103 ? -1.265 -5.265 5.495 1.00 84.12 103 ILE A N 1
ATOM 854 C CA . ILE A 1 103 ? -0.214 -6.284 5.639 1.00 84.12 103 ILE A CA 1
ATOM 855 C C . ILE A 1 103 ? -0.707 -7.462 6.482 1.00 84.12 103 ILE A C 1
ATOM 857 O O . ILE A 1 103 ? -0.583 -8.618 6.070 1.00 84.12 103 ILE A O 1
ATOM 861 N N . LYS A 1 104 ? -1.315 -7.183 7.639 1.00 86.69 104 LYS A N 1
ATOM 862 C CA . LYS A 1 104 ? -1.856 -8.211 8.534 1.00 86.69 104 LYS A CA 1
ATOM 863 C C . LYS A 1 104 ? -2.879 -9.092 7.817 1.00 86.69 104 LYS A C 1
ATOM 865 O O . LYS A 1 104 ? -2.878 -10.309 8.004 1.00 86.69 104 LYS A O 1
ATOM 870 N N . GLN A 1 105 ? -3.710 -8.503 6.958 1.00 86.12 105 GLN A N 1
ATOM 871 C CA . GLN A 1 105 ? -4.691 -9.241 6.167 1.00 86.12 105 GLN A CA 1
ATOM 872 C C . GLN A 1 105 ? -4.042 -10.159 5.114 1.00 86.12 105 GLN A C 1
ATOM 874 O O . GLN A 1 105 ? -4.489 -11.299 4.925 1.00 86.12 105 GLN A O 1
ATOM 879 N N . ILE A 1 106 ? -2.964 -9.707 4.460 1.00 81.69 106 ILE A N 1
ATOM 880 C CA . ILE A 1 106 ? -2.173 -10.530 3.524 1.00 81.69 106 ILE A CA 1
ATOM 881 C C . ILE A 1 106 ? -1.609 -11.754 4.253 1.00 81.69 106 ILE A C 1
ATOM 883 O O . ILE A 1 106 ? -1.741 -12.888 3.780 1.00 81.69 106 ILE A O 1
ATOM 887 N N . GLU A 1 107 ? -1.007 -11.544 5.423 1.00 82.56 107 GLU A N 1
ATOM 888 C CA . GLU A 1 107 ? -0.391 -12.617 6.206 1.00 82.56 107 GLU A CA 1
ATOM 889 C C . GLU A 1 107 ? -1.421 -13.607 6.760 1.00 82.56 107 GLU A C 1
ATOM 891 O O . GLU A 1 107 ? -1.227 -14.824 6.663 1.00 82.56 107 GLU A O 1
ATOM 896 N N . TYR A 1 108 ? -2.552 -13.108 7.268 1.00 81.44 108 TYR A N 1
ATOM 897 C CA . TYR A 1 108 ? -3.658 -13.939 7.746 1.00 81.44 108 TYR A CA 1
ATOM 898 C C . TYR A 1 108 ? -4.184 -14.872 6.646 1.00 81.44 108 TYR A C 1
ATOM 900 O O . TYR A 1 108 ? -4.372 -16.074 6.866 1.00 81.44 108 TYR A O 1
ATOM 908 N N . SER A 1 109 ? -4.343 -14.345 5.431 1.00 76.06 109 SER A N 1
ATOM 909 C CA . SER A 1 109 ? -4.814 -15.113 4.274 1.00 76.06 109 SER A CA 1
ATOM 910 C C . SER A 1 109 ? -3.816 -16.192 3.845 1.00 76.06 109 SER A C 1
ATOM 912 O O . SER A 1 109 ? -4.215 -17.316 3.531 1.00 76.06 109 SER A O 1
ATOM 914 N N . LYS A 1 110 ? -2.507 -15.901 3.907 1.00 68.44 110 LYS A N 1
ATOM 915 C CA . LYS A 1 110 ? -1.444 -16.888 3.648 1.00 68.44 110 LYS A CA 1
ATOM 916 C C . LYS A 1 110 ? -1.476 -18.029 4.672 1.00 68.44 110 LYS A C 1
ATOM 918 O O . LYS A 1 110 ? -1.412 -19.196 4.285 1.00 68.44 110 LYS A O 1
ATOM 923 N N . ARG A 1 111 ? -1.655 -17.713 5.964 1.00 63.81 111 ARG A N 1
ATOM 924 C CA . ARG A 1 111 ? -1.771 -18.713 7.043 1.00 63.81 111 ARG A CA 1
ATOM 925 C C . ARG A 1 111 ? -3.015 -19.588 6.885 1.00 63.81 111 ARG A C 1
ATOM 927 O O . ARG A 1 111 ? -2.930 -20.793 7.095 1.00 63.81 111 ARG A O 1
ATOM 934 N N . ARG A 1 112 ? -4.155 -19.023 6.468 1.00 59.38 112 ARG A N 1
ATOM 935 C CA . ARG A 1 112 ? -5.364 -19.812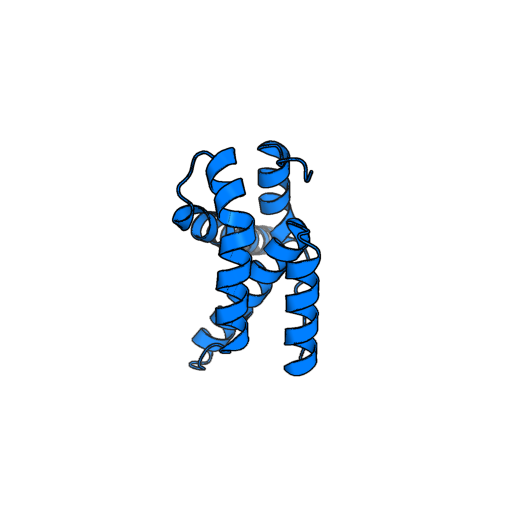 6.171 1.00 59.38 112 ARG A CA 1
ATOM 936 C C . ARG A 1 112 ? -5.151 -20.783 5.011 1.00 59.38 112 ARG A C 1
ATOM 938 O O . ARG A 1 112 ? -5.479 -21.953 5.172 1.00 59.38 112 ARG A O 1
ATOM 945 N N . LYS A 1 113 ? -4.559 -20.352 3.890 1.00 58.66 113 LYS A N 1
ATOM 946 C CA . LYS A 1 113 ? -4.248 -21.254 2.761 1.00 58.66 113 LYS A CA 1
ATOM 947 C C . LYS A 1 113 ? -3.290 -22.386 3.176 1.00 58.66 113 LYS A C 1
ATOM 949 O O . LYS A 1 113 ? -3.517 -23.534 2.806 1.00 58.66 113 LYS A O 1
ATOM 954 N N . ALA A 1 114 ? -2.297 -22.100 4.022 1.00 53.41 114 ALA A N 1
ATOM 955 C CA . ALA A 1 114 ? -1.396 -23.116 4.581 1.00 53.41 114 ALA A CA 1
ATOM 956 C C . A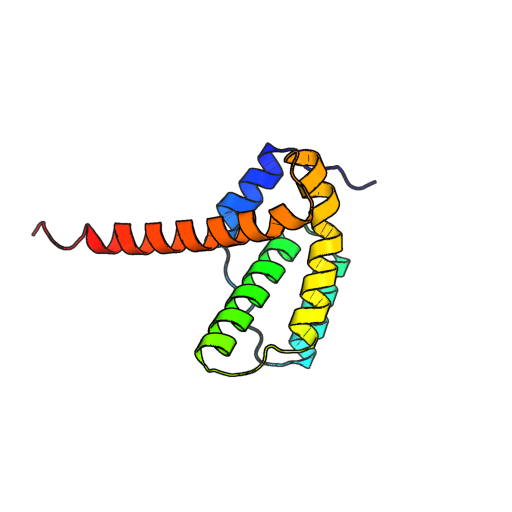LA A 1 114 ? -2.096 -24.097 5.552 1.00 53.41 114 ALA A C 1
ATOM 958 O O . ALA A 1 114 ? -1.849 -25.301 5.495 1.00 53.41 114 ALA A O 1
ATOM 959 N N . ASN A 1 115 ? -3.009 -23.603 6.397 1.00 44.97 115 ASN A N 1
ATOM 960 C CA . ASN A 1 115 ? -3.775 -24.411 7.359 1.00 44.97 115 ASN A CA 1
ATOM 961 C C . ASN A 1 115 ? -4.868 -25.278 6.707 1.00 44.97 115 ASN A C 1
ATOM 963 O O . ASN A 1 115 ? -5.253 -26.303 7.263 1.00 44.97 115 ASN A O 1
ATOM 967 N N . VAL A 1 116 ? -5.388 -24.880 5.542 1.00 44.91 116 VAL A N 1
ATOM 968 C CA . VAL A 1 116 ? -6.323 -25.707 4.759 1.00 44.91 116 VAL A CA 1
ATOM 969 C C . VAL A 1 116 ? -5.569 -26.833 4.037 1.00 44.91 116 VAL A C 1
ATOM 971 O O . VAL A 1 116 ? -6.076 -27.949 3.962 1.00 44.91 116 VAL A O 1
ATOM 974 N N . CYS A 1 117 ? -4.329 -26.590 3.593 1.00 32.03 117 CYS A N 1
ATOM 975 C CA . CYS A 1 117 ? -3.481 -27.610 2.962 1.00 32.03 117 CYS A CA 1
ATOM 976 C C . CYS A 1 117 ? -3.018 -28.706 3.949 1.00 32.03 117 CYS A C 1
ATOM 978 O O . CYS A 1 117 ? -2.847 -29.858 3.568 1.00 32.03 117 CYS A O 1
ATOM 980 N N . SER A 1 118 ? -2.898 -28.387 5.242 1.00 31.61 118 SER A N 1
ATOM 981 C CA . SER A 1 118 ? -2.484 -29.336 6.293 1.00 31.61 118 SER A CA 1
ATOM 982 C C . SER A 1 118 ? -3.631 -30.162 6.903 1.00 31.61 118 SER A C 1
ATOM 984 O O . SER A 1 118 ? -3.375 -31.041 7.720 1.00 31.61 118 SER A O 1
ATOM 986 N N . ARG A 1 119 ? -4.890 -29.951 6.486 1.00 36.44 119 ARG A N 1
ATOM 987 C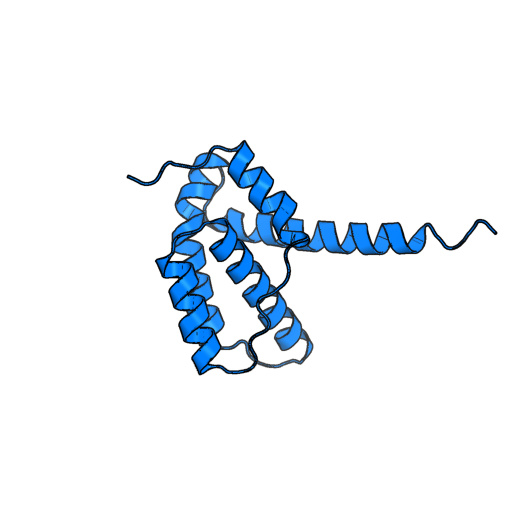 CA . ARG A 1 119 ? -6.054 -30.757 6.922 1.00 36.44 119 ARG A CA 1
ATOM 988 C C . ARG A 1 119 ? -6.530 -31.795 5.901 1.00 36.44 119 ARG A C 1
ATOM 990 O O . ARG A 1 119 ? -7.547 -32.437 6.132 1.00 36.44 119 ARG A O 1
ATOM 997 N N . ARG A 1 120 ? -5.803 -31.987 4.795 1.00 35.88 120 ARG A N 1
ATOM 998 C CA . ARG A 1 120 ? -6.153 -32.958 3.742 1.00 35.88 120 ARG A CA 1
ATOM 999 C C . ARG A 1 120 ? -5.230 -34.183 3.676 1.00 35.88 120 ARG A C 1
ATOM 1001 O O . ARG A 1 120 ? -5.197 -34.843 2.649 1.00 35.88 120 ARG A O 1
ATOM 1008 N N . LEU A 1 121 ? -4.497 -34.479 4.755 1.00 40.06 121 LEU A N 1
ATOM 1009 C CA . LEU A 1 121 ? -3.548 -35.605 4.819 1.00 40.06 121 LEU A CA 1
ATOM 1010 C C . LEU A 1 121 ? -3.904 -36.720 5.816 1.00 40.06 121 LEU A C 1
ATOM 1012 O O . LEU A 1 121 ? -3.058 -37.559 6.081 1.00 40.06 121 LEU A O 1
ATOM 1016 N N . TYR A 1 122 ? -5.140 -36.790 6.317 1.00 37.84 122 TYR A N 1
ATOM 1017 C CA . TYR A 1 122 ? -5.640 -37.989 7.005 1.00 37.84 122 TYR A CA 1
ATOM 1018 C C . TYR A 1 122 ? -7.137 -38.147 6.735 1.00 37.84 122 TYR A C 1
ATOM 1020 O O . TYR A 1 122 ? -7.953 -37.567 7.445 1.00 37.84 122 TYR A O 1
ATOM 1028 N N . ASN A 1 123 ? -7.473 -38.824 5.635 1.00 40.81 123 ASN A N 1
ATOM 1029 C CA . ASN A 1 123 ? -8.660 -39.676 5.478 1.00 40.81 123 ASN A CA 1
ATOM 1030 C C . ASN A 1 123 ? -8.719 -40.205 4.039 1.00 40.81 123 ASN A C 1
ATOM 1032 O O . ASN A 1 123 ? -9.471 -39.692 3.213 1.00 40.81 123 ASN A O 1
ATOM 1036 N N . THR A 1 124 ? -7.893 -41.216 3.780 1.00 41.00 124 THR A N 1
ATOM 1037 C CA . THR A 1 124 ? -8.149 -42.388 2.925 1.00 41.00 124 THR A CA 1
ATOM 1038 C C . THR A 1 124 ? -7.158 -43.455 3.343 1.00 41.00 124 THR A C 1
ATOM 1040 O O . THR A 1 124 ? -5.965 -43.086 3.440 1.00 41.00 124 THR A O 1
#

Radius of gyration: 16.17 Å; chains: 1; bounding box: 38×57×31 Å

InterPro domains:
  IPR042215 CarD-like, C-terminal domain [G3DSA:1.20.58.1290] (4-106)
  IPR048792 CarD, C-terminal domain [PF21095] (25-99)

Foldseek 3Di:
DDDQDALVRVVVLLQCLLVDDAPDDPDPVVLLVQLVVLLVVLPLSSLLSLLVNLVVQCVVCVVVVHHRDPSSVVSNVSSLVSPQVSNCVNVVHHSVVVSVSSVVSNVVVVVVVVVVVVVPPDDD

Organism: NCBI:txid1076179